Protein AF-A0A528AST8-F1 (afdb_monomer_lite)

pLDDT: mean 95.24, std 1.98, range [87.56, 98.25]

Structure (mmCIF, N/CA/C/O backbone):
data_AF-A0A528AST8-F1
#
_entry.id   AF-A0A528AST8-F1
#
loop_
_atom_site.group_PDB
_atom_site.id
_atom_site.type_symbol
_atom_site.label_atom_id
_atom_site.label_alt_id
_atom_site.label_comp_id
_atom_site.label_asym_id
_atom_site.label_entity_id
_atom_site.label_seq_id
_atom_site.pdbx_PDB_ins_code
_atom_site.Cartn_x
_atom_site.Cartn_y
_atom_site.Cartn_z
_atom_site.occupancy
_atom_site.B_iso_or_equiv
_atom_site.auth_seq_id
_atom_site.auth_comp_id
_atom_site.auth_asym_id
_atom_site.auth_atom_id
_atom_site.pdbx_PDB_mod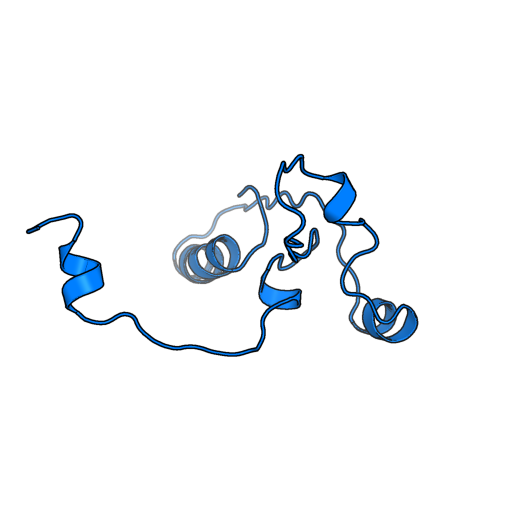el_num
ATOM 1 N N . VAL A 1 1 ? -12.081 5.626 2.998 1.00 95.94 1 VAL A N 1
ATOM 2 C CA . VAL A 1 1 ? -10.618 5.497 3.172 1.00 95.94 1 VAL A CA 1
ATOM 3 C C . VAL A 1 1 ? -9.998 5.506 1.794 1.00 95.94 1 VAL A C 1
ATOM 5 O O . VAL A 1 1 ? -10.523 4.823 0.925 1.00 95.94 1 VAL A O 1
ATOM 8 N N . ILE A 1 2 ? -8.985 6.340 1.575 1.00 97.56 2 ILE A N 1
ATOM 9 C CA . ILE A 1 2 ? -8.279 6.434 0.292 1.00 97.56 2 ILE A CA 1
ATOM 10 C C . ILE A 1 2 ? -6.983 5.640 0.432 1.00 97.56 2 ILE A C 1
ATOM 12 O O . ILE A 1 2 ? -6.242 5.858 1.389 1.00 97.56 2 ILE A O 1
ATOM 16 N N . GLY A 1 3 ? -6.754 4.707 -0.483 1.00 97.12 3 GLY A N 1
ATOM 17 C CA . GLY A 1 3 ? -5.695 3.713 -0.412 1.00 97.12 3 GLY A CA 1
ATOM 18 C C . GLY A 1 3 ? -6.040 2.547 0.515 1.00 97.12 3 GLY A C 1
ATOM 19 O O . GLY A 1 3 ? -6.616 2.711 1.594 1.00 97.12 3 GLY A O 1
ATOM 20 N N . SER A 1 4 ? -5.639 1.356 0.094 1.00 97.06 4 SER A N 1
ATOM 21 C CA . SER A 1 4 ? -5.818 0.081 0.794 1.00 97.06 4 SER A CA 1
ATOM 22 C C . SER A 1 4 ? -4.511 -0.483 1.368 1.00 97.06 4 SER A C 1
ATOM 24 O O . SER A 1 4 ? -4.463 -1.635 1.789 1.00 97.06 4 SER A O 1
ATOM 26 N N . GLY A 1 5 ? -3.460 0.343 1.410 1.00 95.50 5 GLY A N 1
ATOM 27 C CA . GLY A 1 5 ? -2.147 -0.010 1.946 1.00 95.50 5 GLY A CA 1
ATOM 28 C C . GLY A 1 5 ? -2.135 -0.348 3.441 1.00 95.50 5 GLY A C 1
ATOM 29 O O . GLY A 1 5 ? -3.139 -0.215 4.145 1.00 95.50 5 GLY A O 1
ATOM 30 N N . PHE A 1 6 ? -0.953 -0.711 3.950 1.00 93.44 6 PHE A N 1
ATOM 31 C CA . PHE A 1 6 ? -0.743 -1.163 5.333 1.00 93.44 6 PHE A CA 1
ATOM 32 C C . PHE A 1 6 ? -1.431 -0.292 6.398 1.00 93.44 6 PHE A C 1
ATOM 34 O O . PHE A 1 6 ? -2.179 -0.807 7.227 1.00 93.44 6 PHE A O 1
ATOM 41 N N . GLY A 1 7 ? -1.216 1.029 6.366 1.00 94.94 7 GLY A N 1
ATOM 42 C CA . GLY A 1 7 ? -1.799 1.950 7.348 1.00 94.94 7 GLY A CA 1
ATOM 43 C C . GLY A 1 7 ? -3.328 1.908 7.340 1.00 94.94 7 GLY A C 1
ATOM 44 O O . GLY A 1 7 ? -3.956 1.741 8.386 1.00 94.94 7 GLY A O 1
ATOM 45 N N . SER A 1 8 ? -3.926 1.992 6.150 1.00 96.50 8 SER A N 1
ATOM 46 C CA . SER A 1 8 ? -5.375 1.908 5.964 1.00 96.50 8 SER A CA 1
ATOM 47 C C . SER A 1 8 ? -5.936 0.599 6.502 1.00 96.50 8 SER A C 1
ATOM 49 O O . SER A 1 8 ? -6.876 0.628 7.294 1.00 96.50 8 SER A O 1
ATOM 51 N N . ALA A 1 9 ? -5.349 -0.537 6.115 1.00 94.81 9 ALA A N 1
ATOM 52 C CA . ALA A 1 9 ? -5.794 -1.857 6.546 1.00 94.81 9 ALA A CA 1
ATOM 53 C C . ALA A 1 9 ? -5.682 -2.032 8.071 1.00 94.81 9 ALA A C 1
ATOM 55 O O . ALA A 1 9 ? -6.626 -2.502 8.707 1.00 94.81 9 ALA A O 1
ATOM 56 N N . PHE A 1 10 ? -4.575 -1.581 8.669 1.00 95.69 10 PHE A N 1
ATOM 57 C CA . PHE A 1 10 ? -4.341 -1.633 10.112 1.00 95.69 10 PHE A CA 1
ATOM 58 C C . PHE A 1 10 ? -5.411 -0.868 10.903 1.00 95.69 10 PHE A C 1
ATOM 60 O O . PHE A 1 10 ? -6.054 -1.430 11.794 1.00 95.69 10 PHE A O 1
ATOM 67 N N . PHE A 1 11 ? -5.655 0.401 10.560 1.00 96.44 11 PHE A N 1
ATOM 68 C CA . PHE A 1 11 ? -6.655 1.206 11.266 1.00 96.44 11 PHE A CA 1
ATOM 69 C C . PHE A 1 11 ? -8.080 0.721 10.998 1.00 96.44 11 PHE A C 1
ATOM 71 O O . PHE A 1 11 ? -8.898 0.694 11.918 1.00 96.44 11 PHE A O 1
ATOM 78 N N . LEU A 1 12 ? -8.382 0.310 9.763 1.00 96.50 12 LEU A N 1
ATOM 79 C CA . LEU A 1 12 ? -9.695 -0.224 9.408 1.00 96.50 12 LEU A CA 1
ATOM 80 C C . LEU A 1 12 ? -10.019 -1.517 10.150 1.00 96.50 12 LEU A C 1
ATOM 82 O O . LEU A 1 12 ? -11.162 -1.678 10.573 1.00 96.50 12 LEU A O 1
ATOM 86 N N . HIS A 1 13 ? -9.040 -2.405 10.348 1.00 95.75 13 HIS A N 1
ATOM 87 C CA . HIS A 1 13 ? -9.232 -3.652 11.085 1.00 95.75 13 HIS A CA 1
ATOM 88 C C . HIS A 1 13 ? -9.748 -3.390 12.507 1.00 95.75 13 HIS A C 1
ATOM 90 O O . HIS A 1 13 ? -10.780 -3.926 12.917 1.00 95.75 13 HIS A O 1
ATOM 96 N N . GLU A 1 14 ? -9.071 -2.512 13.248 1.00 97.25 14 GLU A N 1
ATOM 97 C CA . GLU A 1 14 ? -9.484 -2.156 14.607 1.00 97.25 14 GLU A CA 1
ATOM 98 C C . GLU A 1 14 ? -10.747 -1.285 14.634 1.00 97.25 14 GLU A C 1
ATOM 100 O O . GLU A 1 14 ? -11.587 -1.437 15.523 1.00 97.25 14 GLU A O 1
ATOM 105 N N . PHE A 1 15 ? -10.934 -0.399 13.653 1.00 97.19 15 PHE A N 1
ATOM 106 C CA . PHE A 1 15 ? -12.141 0.420 13.553 1.00 97.19 15 PHE A CA 1
ATOM 107 C C . PHE A 1 15 ? -13.396 -0.435 13.331 1.00 97.19 15 PHE A C 1
ATOM 109 O O . PHE A 1 15 ? -14.385 -0.259 14.045 1.00 97.19 15 PHE A O 1
ATOM 116 N N . ALA A 1 16 ? -13.348 -1.392 12.398 1.00 95.94 16 ALA A N 1
ATOM 117 C CA . ALA A 1 16 ? -14.471 -2.270 12.067 1.00 95.94 16 ALA A CA 1
ATOM 118 C C . ALA A 1 16 ? -14.890 -3.163 13.247 1.00 95.94 16 ALA A C 1
ATOM 120 O O . ALA A 1 16 ? -16.075 -3.435 13.426 1.00 95.94 16 ALA A O 1
ATOM 121 N N . LYS A 1 17 ? -13.937 -3.562 14.100 1.00 96.50 17 LYS A N 1
ATOM 122 C CA . LYS A 1 17 ? -14.216 -4.282 15.354 1.00 96.50 17 LYS A CA 1
ATOM 123 C C . LYS A 1 17 ? -14.978 -3.440 16.378 1.00 96.50 17 LYS A C 1
ATOM 125 O O . LYS A 1 17 ? -15.764 -3.975 17.152 1.00 96.50 17 LYS A O 1
ATOM 130 N N . ARG A 1 18 ? -14.720 -2.130 16.422 1.00 97.38 18 ARG A N 1
ATOM 131 C CA . ARG A 1 18 ? -15.240 -1.226 17.465 1.00 97.38 18 ARG A CA 1
ATOM 132 C C . ARG A 1 18 ? -16.493 -0.470 17.041 1.00 97.38 18 ARG A C 1
ATOM 134 O O . ARG A 1 18 ? -17.200 0.065 17.893 1.00 97.38 18 ARG A O 1
ATOM 141 N N . ARG A 1 19 ? -16.747 -0.351 15.737 1.00 96.56 19 ARG A N 1
ATOM 142 C CA . ARG A 1 19 ? -17.817 0.480 15.178 1.00 96.56 19 ARG A CA 1
ATOM 143 C C . ARG A 1 19 ? -18.537 -0.267 14.062 1.00 96.56 19 ARG A C 1
ATOM 145 O O . ARG A 1 19 ? -17.931 -0.648 13.06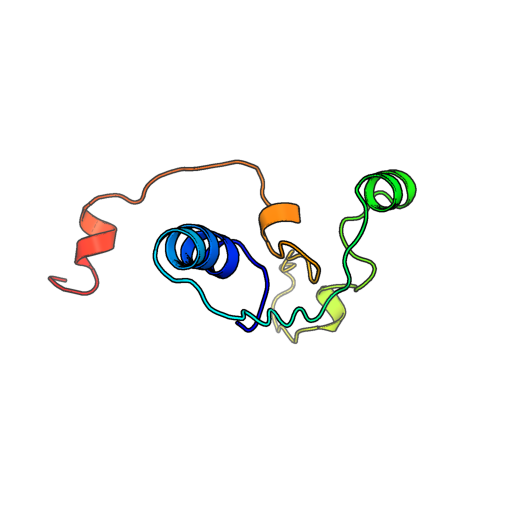7 1.00 96.56 19 ARG A O 1
ATOM 152 N N . LYS A 1 20 ? -19.862 -0.377 14.175 1.00 95.50 20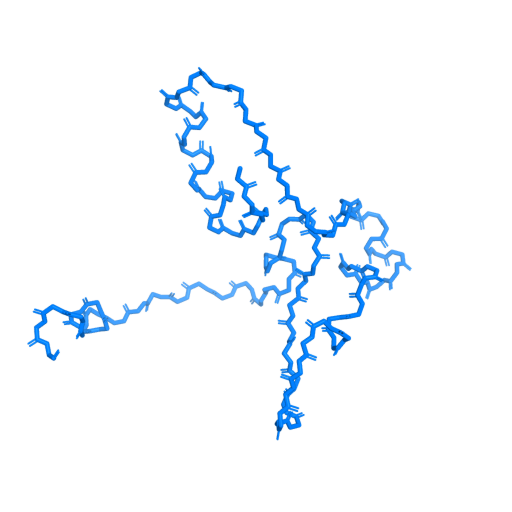 LYS A N 1
ATOM 153 C CA . LYS A 1 20 ? -20.716 -0.802 13.061 1.00 95.50 20 LYS A CA 1
ATOM 154 C C . LYS A 1 20 ? -20.934 0.390 12.130 1.00 95.50 20 LYS A C 1
ATOM 156 O O . LYS A 1 20 ? -21.749 1.262 12.416 1.00 95.50 20 LYS A O 1
ATOM 161 N N . ALA A 1 21 ? -20.181 0.438 11.039 1.00 95.75 21 ALA A N 1
ATOM 162 C CA . ALA A 1 21 ? -20.254 1.502 10.044 1.00 95.75 21 ALA A CA 1
ATOM 163 C C . ALA A 1 21 ? -20.167 0.925 8.628 1.00 95.75 21 ALA A C 1
ATOM 165 O O . ALA A 1 21 ? -19.592 -0.140 8.412 1.00 95.75 21 ALA A O 1
ATOM 166 N N . ARG A 1 22 ? -20.723 1.649 7.652 1.00 96.56 22 ARG A N 1
ATOM 167 C CA . ARG A 1 22 ? -20.483 1.372 6.232 1.00 96.56 22 ARG A CA 1
ATOM 168 C C . ARG A 1 22 ? -19.156 2.012 5.848 1.00 96.56 22 ARG A C 1
ATOM 170 O O . ARG A 1 22 ? -18.972 3.207 6.057 1.00 96.56 22 ARG A O 1
ATOM 177 N N . ILE A 1 23 ? -18.245 1.215 5.306 1.00 96.56 23 ILE A N 1
ATOM 178 C CA . ILE A 1 23 ? -16.887 1.647 4.979 1.00 96.56 23 ILE A CA 1
ATOM 179 C C . ILE A 1 23 ? -16.705 1.524 3.471 1.00 96.56 23 ILE A C 1
ATOM 181 O O . ILE A 1 23 ? -16.905 0.454 2.907 1.00 96.56 23 ILE A O 1
ATOM 185 N N . LEU A 1 24 ? -16.313 2.627 2.836 1.00 97.56 24 LEU A N 1
ATOM 186 C CA . LEU A 1 24 ? -15.849 2.647 1.454 1.00 97.56 24 LEU A CA 1
ATOM 187 C C . LEU A 1 24 ? -14.325 2.779 1.452 1.00 97.56 24 LEU A C 1
ATOM 189 O O . LEU A 1 24 ? -13.783 3.707 2.065 1.00 97.56 24 LEU A O 1
ATOM 193 N N . VAL A 1 25 ? -13.650 1.864 0.762 1.00 97.31 25 VAL A N 1
ATOM 194 C CA . VAL A 1 25 ? -12.215 1.934 0.474 1.00 97.31 25 VAL A CA 1
ATOM 195 C C . VAL A 1 25 ? -12.060 2.194 -1.017 1.00 97.31 25 VAL A C 1
ATOM 197 O O . VAL A 1 25 ? -12.648 1.477 -1.821 1.00 97.31 25 VAL A O 1
ATOM 200 N N . LEU A 1 26 ? -11.318 3.240 -1.370 1.00 98.06 26 LE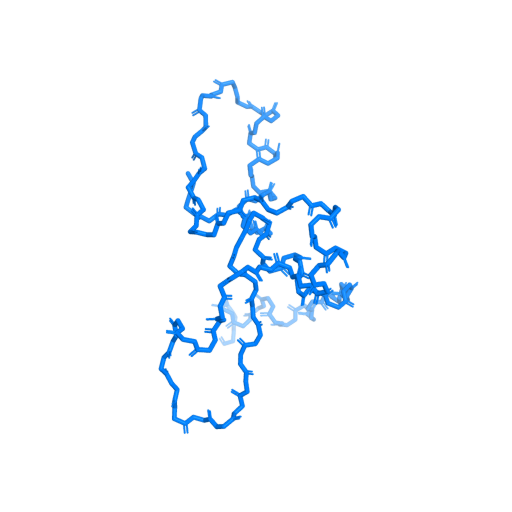U A N 1
ATOM 201 C CA . LEU A 1 26 ? -10.984 3.573 -2.751 1.00 98.06 26 LEU A CA 1
ATOM 202 C C . LEU A 1 26 ? -9.504 3.279 -2.958 1.00 98.06 26 LEU A C 1
ATOM 204 O O . LEU A 1 26 ? -8.670 3.870 -2.279 1.00 98.06 26 LEU A O 1
ATOM 208 N N . GLU A 1 27 ? -9.203 2.362 -3.866 1.00 97.56 27 GLU A N 1
ATOM 209 C CA . GLU A 1 27 ? -7.849 1.999 -4.280 1.00 97.56 27 GLU A CA 1
ATOM 210 C C . GLU A 1 27 ? -7.656 2.430 -5.733 1.00 97.56 27 GLU A C 1
ATOM 212 O O . GLU A 1 27 ? -8.606 2.374 -6.514 1.00 97.56 27 GLU A O 1
ATOM 217 N N . TRP A 1 28 ? -6.458 2.910 -6.074 1.00 96.38 28 TRP A N 1
ATOM 218 C CA . TRP A 1 28 ? -6.170 3.326 -7.444 1.00 96.38 28 TRP A CA 1
ATOM 219 C C . TRP A 1 28 ? -6.001 2.103 -8.345 1.00 96.38 28 TRP A C 1
ATOM 221 O O . TRP A 1 28 ? -6.598 2.036 -9.418 1.00 96.38 28 TRP A O 1
ATOM 231 N N . GLY A 1 29 ? -5.225 1.121 -7.889 1.00 95.94 29 GLY A N 1
ATOM 232 C CA . GLY A 1 29 ? -5.038 -0.123 -8.622 1.00 95.94 29 GLY A CA 1
ATOM 233 C C . GLY A 1 29 ? -6.190 -1.107 -8.438 1.00 95.94 29 GLY A C 1
ATOM 234 O O . GLY A 1 29 ? -7.103 -0.928 -7.629 1.00 95.94 29 GLY A O 1
ATOM 235 N N . ARG A 1 30 ? -6.129 -2.200 -9.192 1.00 95.62 30 ARG A N 1
ATOM 236 C CA . ARG A 1 30 ? -7.126 -3.270 -9.122 1.00 95.62 30 ARG A CA 1
ATOM 237 C C . ARG A 1 30 ? -6.839 -4.263 -7.993 1.00 95.62 30 ARG A C 1
ATOM 239 O O . ARG A 1 30 ? -5.771 -4.276 -7.378 1.00 95.62 30 ARG A O 1
ATOM 246 N N . HIS A 1 31 ? -7.811 -5.131 -7.731 1.00 96.50 31 HIS A N 1
ATOM 247 C CA . HIS A 1 31 ? -7.584 -6.340 -6.948 1.00 96.50 31 HIS A CA 1
ATOM 248 C C . HIS A 1 31 ? -7.050 -7.436 -7.871 1.00 96.50 31 HIS A C 1
ATOM 250 O O . HIS A 1 31 ? -7.793 -7.985 -8.680 1.00 96.50 31 HIS A O 1
ATOM 256 N N . ASN A 1 32 ? -5.766 -7.746 -7.723 1.00 96.25 32 ASN A N 1
ATOM 257 C CA . ASN A 1 32 ? -5.137 -8.894 -8.360 1.00 96.25 32 ASN A CA 1
ATOM 258 C C . ASN A 1 32 ? -5.283 -10.130 -7.488 1.00 96.25 32 ASN A C 1
ATOM 260 O O . ASN A 1 32 ? -4.867 -10.116 -6.331 1.00 96.25 32 ASN A O 1
ATOM 264 N N . THR A 1 33 ? -5.877 -11.188 -8.039 1.00 96.00 33 THR A N 1
ATOM 265 C CA . THR A 1 33 ? -5.900 -12.487 -7.369 1.00 96.00 33 THR A CA 1
ATOM 266 C C . THR A 1 33 ? -4.482 -13.031 -7.273 1.00 96.00 33 THR A C 1
ATOM 268 O O . THR A 1 33 ? -3.631 -12.734 -8.109 1.00 96.00 33 THR A O 1
ATOM 271 N N . HIS A 1 34 ? -4.232 -13.865 -6.267 1.00 94.81 34 HIS A N 1
ATOM 272 C CA . HIS A 1 34 ? -2.924 -14.494 -6.114 1.00 94.81 34 HIS A CA 1
ATOM 273 C C . HIS A 1 34 ? -2.544 -15.348 -7.335 1.00 94.81 34 HIS A C 1
ATOM 275 O O . HIS A 1 34 ? -1.405 -15.304 -7.774 1.00 94.81 34 HIS A O 1
ATOM 281 N N . GLU A 1 35 ? -3.511 -16.051 -7.933 1.00 98.06 35 GLU A N 1
ATOM 282 C CA . GLU A 1 35 ? -3.331 -16.785 -9.195 1.00 98.06 35 GLU A CA 1
ATOM 283 C C . GLU A 1 35 ? -2.827 -15.873 -10.320 1.00 98.06 35 GLU A C 1
ATOM 285 O O . GLU A 1 35 ? -1.798 -16.160 -10.920 1.00 98.06 35 GLU A O 1
ATOM 290 N N . TRP A 1 36 ? -3.472 -14.719 -10.532 1.00 97.50 36 TRP A N 1
ATOM 291 C CA . TRP A 1 36 ? -3.022 -13.761 -11.541 1.00 97.50 36 TRP A CA 1
ATOM 292 C C . TRP A 1 36 ? -1.598 -13.266 -11.264 1.00 97.50 36 TRP A C 1
ATOM 294 O O . TRP A 1 36 ? -0.814 -13.112 -12.194 1.00 97.50 36 TRP A O 1
ATOM 304 N N . GLN A 1 37 ? -1.258 -13.025 -9.993 1.00 96.31 37 GLN A N 1
ATOM 305 C CA . GLN A 1 37 ? 0.082 -12.562 -9.624 1.00 96.31 37 GLN A CA 1
ATOM 306 C C . GLN A 1 37 ? 1.156 -13.598 -9.958 1.00 96.31 37 GLN A C 1
ATOM 308 O O . GLN A 1 37 ? 2.216 -13.232 -10.457 1.00 96.31 37 GLN A O 1
ATOM 313 N N . LEU A 1 38 ? 0.874 -14.881 -9.708 1.00 96.81 38 LEU A N 1
ATOM 314 C CA . LEU A 1 38 ? 1.770 -15.986 -10.047 1.00 96.81 38 LEU A CA 1
ATOM 315 C C . LEU A 1 38 ? 1.906 -16.156 -11.565 1.00 96.81 38 LEU A C 1
ATOM 317 O O . LEU A 1 38 ? 3.016 -16.343 -12.053 1.00 96.81 38 LEU A O 1
ATOM 321 N N . ASP A 1 39 ? 0.803 -16.045 -12.309 1.00 98.25 39 ASP A N 1
ATOM 322 C CA . ASP A 1 39 ? 0.803 -16.184 -13.769 1.00 98.25 39 ASP A CA 1
ATOM 323 C C . ASP A 1 39 ? 1.546 -15.046 -14.478 1.00 98.25 39 ASP A C 1
ATOM 325 O O . ASP A 1 39 ? 2.137 -15.253 -15.536 1.00 98.25 39 ASP A O 1
ATOM 329 N N . GLN A 1 40 ? 1.475 -13.826 -13.939 1.00 96.69 40 GLN A N 1
ATOM 330 C CA . GLN A 1 40 ? 2.146 -12.656 -14.513 1.00 96.69 40 GLN A CA 1
ATOM 331 C C . GLN A 1 40 ? 3.539 -12.398 -13.941 1.00 96.69 40 GLN A C 1
ATOM 333 O O . GLN A 1 40 ? 4.226 -11.513 -14.446 1.00 96.69 40 GLN A O 1
ATOM 338 N N . ASP A 1 41 ? 3.931 -13.120 -12.889 1.00 96.06 41 ASP A N 1
ATOM 339 C CA . ASP A 1 41 ? 5.123 -12.825 -12.086 1.00 96.06 41 ASP A CA 1
ATOM 340 C C . ASP A 1 41 ? 5.169 -11.347 -11.635 1.00 96.06 41 ASP A C 1
ATOM 342 O O . ASP A 1 41 ? 6.195 -10.669 -11.684 1.00 96.06 41 ASP A O 1
ATOM 346 N N . ALA A 1 42 ? 4.006 -10.807 -11.247 1.00 95.31 42 ALA A N 1
ATOM 347 C CA . ALA A 1 42 ? 3.827 -9.388 -10.944 1.00 95.31 42 ALA A CA 1
ATOM 348 C C . ALA A 1 42 ? 2.713 -9.142 -9.917 1.00 95.31 42 ALA A C 1
ATOM 350 O O . ALA A 1 42 ? 1.706 -9.842 -9.869 1.00 95.31 42 ALA A O 1
ATOM 351 N N . ASN A 1 43 ? 2.841 -8.079 -9.116 1.00 95.31 43 ASN A N 1
ATOM 352 C CA . ASN A 1 43 ? 1.823 -7.710 -8.119 1.00 95.31 43 ASN A CA 1
ATOM 353 C C . ASN A 1 43 ? 0.747 -6.750 -8.655 1.00 95.31 43 ASN A C 1
ATOM 355 O O . ASN A 1 43 ? -0.352 -6.651 -8.095 1.00 95.31 43 ASN A O 1
ATOM 359 N N . THR A 1 44 ? 1.059 -6.025 -9.727 1.00 95.69 44 THR A N 1
ATOM 360 C CA . THR A 1 44 ? 0.191 -5.036 -10.367 1.00 95.69 44 THR A CA 1
ATOM 361 C C . THR A 1 44 ? 0.397 -5.028 -11.875 1.00 95.69 44 THR A C 1
ATOM 363 O O . THR A 1 44 ? 1.444 -5.442 -12.360 1.00 95.69 44 THR A O 1
ATOM 366 N N . ASP A 1 45 ? -0.626 -4.601 -12.609 1.00 94.81 45 ASP A N 1
ATOM 367 C CA . ASP A 1 45 ? -0.588 -4.334 -14.047 1.00 94.81 45 ASP A CA 1
ATOM 368 C C . ASP A 1 45 ? -0.258 -2.866 -14.368 1.00 94.81 45 ASP A C 1
ATOM 370 O O . ASP A 1 45 ? -0.246 -2.475 -15.534 1.00 94.81 45 ASP A O 1
ATOM 374 N N . ILE A 1 46 ? -0.003 -2.048 -13.343 1.00 95.62 46 ILE A N 1
ATOM 375 C CA . ILE A 1 46 ? 0.394 -0.647 -13.476 1.00 95.62 46 ILE A CA 1
ATOM 376 C C . ILE A 1 46 ? 1.901 -0.544 -13.264 1.00 95.62 46 ILE A C 1
ATOM 378 O O . ILE A 1 46 ? 2.388 -0.863 -12.184 1.00 95.62 46 ILE A O 1
ATOM 382 N N . ASP A 1 47 ? 2.606 -0.036 -14.271 1.00 93.94 47 ASP A N 1
ATOM 383 C CA . ASP A 1 47 ? 4.026 0.305 -14.175 1.00 93.94 47 ASP A CA 1
ATOM 384 C C . ASP A 1 47 ? 4.219 1.520 -13.255 1.00 93.94 47 ASP A C 1
ATOM 386 O O . ASP A 1 47 ? 3.824 2.645 -13.595 1.00 93.94 47 ASP A O 1
ATOM 390 N N . GLU A 1 48 ? 4.815 1.299 -12.081 1.00 92.50 48 GLU A N 1
ATOM 391 C CA . GLU A 1 48 ? 5.027 2.330 -11.073 1.00 92.50 48 GLU A CA 1
ATOM 392 C C . GLU A 1 48 ? 5.899 3.486 -11.574 1.00 92.50 48 GLU A C 1
ATOM 394 O O . GLU A 1 48 ? 5.629 4.637 -11.218 1.00 92.50 48 GLU A O 1
ATOM 399 N N . GLU A 1 49 ? 6.860 3.230 -12.466 1.00 93.50 49 GLU A N 1
ATOM 400 C CA . GLU A 1 49 ? 7.788 4.238 -12.996 1.00 93.50 49 GLU A CA 1
ATOM 401 C C . GLU A 1 49 ? 7.064 5.292 -13.846 1.00 93.50 49 GLU A C 1
ATOM 403 O O . GLU A 1 49 ? 7.507 6.435 -13.967 1.00 93.50 49 GLU A O 1
ATOM 408 N N . THR A 1 50 ? 5.881 4.961 -14.372 1.00 95.00 50 THR A N 1
ATOM 409 C CA . THR A 1 50 ? 5.045 5.909 -15.126 1.00 95.00 50 THR A CA 1
ATOM 410 C C . THR A 1 50 ? 4.232 6.853 -14.236 1.00 95.00 50 THR A C 1
ATOM 412 O O . THR A 1 50 ? 3.616 7.802 -14.730 1.00 95.00 50 THR A O 1
ATOM 415 N N . THR A 1 51 ? 4.207 6.612 -12.922 1.00 95.31 51 THR A N 1
ATOM 416 C CA . THR A 1 51 ? 3.273 7.278 -11.998 1.00 95.31 51 THR A CA 1
ATOM 417 C C . THR A 1 51 ? 3.889 8.403 -11.174 1.00 95.31 51 THR A C 1
ATOM 419 O O . THR A 1 51 ? 3.180 9.097 -10.441 1.00 95.31 51 THR A O 1
ATOM 422 N N . TYR A 1 52 ? 5.189 8.649 -11.331 1.00 94.56 52 TYR A N 1
ATOM 423 C CA . TYR A 1 52 ? 5.891 9.747 -10.683 1.00 94.56 52 TYR A CA 1
ATOM 424 C C . TYR A 1 52 ? 6.921 10.387 -11.621 1.00 94.56 52 TYR A C 1
ATOM 426 O O . TYR A 1 52 ? 7.213 9.893 -12.705 1.00 94.56 52 TYR A O 1
ATOM 434 N N . LYS A 1 53 ? 7.449 11.548 -11.222 1.00 95.19 53 LYS A N 1
ATOM 435 C CA . LYS A 1 53 ? 8.592 12.190 -11.883 1.00 95.19 53 LYS A CA 1
ATOM 436 C C . LYS A 1 53 ? 9.728 12.305 -10.879 1.00 95.19 53 LYS A C 1
ATOM 438 O O . LYS A 1 53 ? 9.505 12.754 -9.757 1.00 95.19 53 LYS A O 1
ATOM 443 N N . THR A 1 54 ? 10.936 11.937 -11.288 1.00 93.81 54 THR A N 1
ATOM 444 C CA . THR A 1 54 ? 12.148 11.997 -10.464 1.00 93.81 54 THR A CA 1
ATOM 445 C C . THR A 1 54 ? 13.318 12.549 -11.277 1.00 93.81 54 THR A C 1
ATOM 447 O O . THR A 1 54 ? 13.377 12.361 -12.487 1.00 93.81 54 THR A O 1
ATOM 450 N N . ASN A 1 55 ? 14.248 13.230 -10.602 1.00 95.56 55 ASN A N 1
ATOM 451 C CA . ASN A 1 55 ? 15.549 13.627 -11.161 1.00 95.56 55 ASN A CA 1
ATOM 452 C C . ASN A 1 55 ? 16.677 12.676 -10.709 1.00 95.56 55 ASN A C 1
ATOM 454 O O . ASN A 1 55 ? 17.853 13.001 -10.840 1.00 95.56 55 ASN A O 1
ATOM 458 N N . SER A 1 56 ? 16.326 11.555 -10.078 1.00 94.69 56 SER A N 1
ATOM 459 C CA . SER A 1 56 ? 17.252 10.533 -9.596 1.00 94.69 56 SER A CA 1
ATOM 460 C C . SER A 1 56 ? 17.052 9.252 -10.391 1.00 94.69 56 SER A C 1
ATOM 462 O O . SER A 1 56 ? 15.912 8.841 -10.578 1.00 94.69 56 SER A O 1
ATOM 464 N N . ASP A 1 57 ? 18.152 8.589 -10.750 1.00 94.12 57 ASP A N 1
ATOM 465 C CA . ASP A 1 57 ? 18.143 7.278 -11.421 1.00 94.12 57 ASP A CA 1
ATOM 466 C C . ASP A 1 57 ? 17.763 6.119 -10.482 1.00 94.12 57 ASP A C 1
ATOM 468 O O . ASP A 1 57 ? 17.720 4.959 -10.887 1.00 94.12 57 ASP A O 1
ATOM 472 N N . LYS A 1 58 ? 17.541 6.405 -9.192 1.00 94.06 58 LYS A N 1
ATOM 473 C CA . LYS A 1 58 ? 17.133 5.395 -8.219 1.00 94.06 58 LYS A CA 1
ATOM 474 C C . LYS A 1 58 ? 15.658 5.031 -8.456 1.00 94.06 58 LYS A C 1
ATOM 476 O O . LYS A 1 58 ? 14.818 5.921 -8.297 1.00 94.06 58 LYS A O 1
ATOM 481 N N . PRO A 1 59 ? 15.334 3.747 -8.699 1.00 90.94 59 PRO A N 1
ATOM 482 C CA . PRO A 1 59 ? 13.950 3.315 -8.843 1.00 90.94 59 PRO A CA 1
ATOM 483 C C . PRO A 1 59 ? 13.197 3.423 -7.514 1.00 90.94 59 PRO A C 1
ATOM 485 O O . PRO A 1 59 ? 13.764 3.206 -6.430 1.00 90.94 59 PRO A O 1
ATOM 488 N N . TRP A 1 60 ? 11.904 3.720 -7.599 1.00 91.81 60 TRP A N 1
ATOM 489 C CA . TRP A 1 60 ? 10.986 3.721 -6.464 1.00 91.81 60 TRP A CA 1
ATOM 490 C C . TRP A 1 60 ? 9.967 2.607 -6.631 1.00 91.81 60 TRP A C 1
ATOM 492 O O . TRP A 1 60 ? 8.894 2.806 -7.183 1.00 91.81 60 TRP A O 1
ATOM 502 N N . ASN A 1 61 ? 10.293 1.440 -6.083 1.00 90.62 61 ASN A N 1
ATOM 503 C CA . ASN A 1 61 ? 9.382 0.305 -6.102 1.00 90.62 61 ASN A CA 1
ATOM 504 C C . ASN A 1 61 ? 8.231 0.515 -5.106 1.00 90.62 61 ASN A C 1
ATOM 506 O O . ASN A 1 61 ? 8.448 0.632 -3.892 1.00 90.62 61 ASN A O 1
ATOM 510 N N . TYR A 1 62 ? 7.008 0.529 -5.625 1.00 94.00 62 TYR A N 1
ATOM 511 C CA . TYR A 1 62 ? 5.782 0.422 -4.851 1.00 94.00 62 TYR A CA 1
ATOM 512 C C . TYR A 1 62 ? 4.679 -0.214 -5.694 1.00 94.00 62 TYR A C 1
ATOM 514 O O . TYR A 1 62 ? 4.543 0.046 -6.881 1.00 94.00 62 TYR A O 1
ATOM 522 N N . THR A 1 63 ? 3.827 -1.020 -5.065 1.00 95.75 63 THR A N 1
ATOM 523 C CA . THR A 1 63 ? 2.676 -1.614 -5.755 1.00 95.75 63 THR A CA 1
ATOM 524 C C . THR A 1 63 ? 1.462 -0.688 -5.712 1.00 95.75 63 THR A C 1
ATOM 526 O O . THR A 1 63 ? 1.002 -0.313 -4.630 1.00 95.75 63 THR A O 1
ATOM 529 N N . ILE A 1 64 ? 0.887 -0.397 -6.881 1.00 96.44 64 ILE A N 1
ATOM 530 C CA . ILE A 1 64 ? -0.432 0.236 -7.019 1.00 96.44 64 ILE A CA 1
ATOM 531 C C . ILE A 1 64 ? -1.479 -0.868 -7.205 1.00 96.44 64 ILE A C 1
ATOM 533 O O . ILE A 1 64 ? -1.575 -1.471 -8.269 1.00 96.44 64 ILE A O 1
ATOM 537 N N . GLY A 1 65 ? -2.260 -1.170 -6.169 1.00 96.00 65 GLY A N 1
ATOM 538 C CA . GLY A 1 65 ? -3.200 -2.296 -6.158 1.00 96.00 65 GLY A CA 1
ATOM 539 C C . GLY A 1 65 ? -3.744 -2.573 -4.762 1.00 96.00 65 GLY A C 1
ATOM 540 O O . GLY A 1 65 ? -3.274 -1.988 -3.785 1.00 96.00 65 GLY A O 1
ATOM 541 N N . LEU A 1 66 ? -4.730 -3.470 -4.649 1.00 96.50 66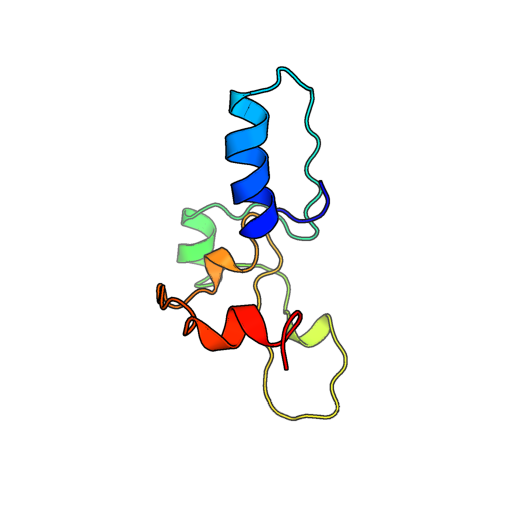 LEU A N 1
ATOM 542 C CA . LEU A 1 66 ? -5.288 -3.847 -3.344 1.00 96.50 66 LEU A CA 1
ATOM 543 C C . LEU A 1 66 ? -4.177 -4.357 -2.403 1.00 96.50 66 LEU A C 1
ATOM 545 O O . LEU A 1 66 ? -3.464 -5.299 -2.737 1.00 96.50 66 LEU A O 1
ATOM 549 N N . GLY A 1 67 ? -4.036 -3.734 -1.229 1.00 94.75 67 GLY A N 1
ATOM 550 C CA . GLY A 1 67 ? -2.966 -4.006 -0.253 1.00 94.75 67 GLY A CA 1
ATOM 551 C C . GLY A 1 67 ? -1.750 -3.076 -0.378 1.00 94.75 67 GLY A C 1
ATOM 552 O O . GLY A 1 67 ? -0.999 -2.890 0.583 1.00 94.75 67 GLY A O 1
ATOM 553 N N . GLY A 1 68 ? -1.590 -2.400 -1.519 1.00 95.19 68 GLY A N 1
ATOM 554 C CA . GLY A 1 68 ? -0.521 -1.437 -1.773 1.00 95.19 68 GLY A CA 1
ATOM 555 C C . GLY A 1 68 ? 0.864 -1.996 -1.440 1.00 95.19 68 GLY A C 1
ATOM 556 O O . GLY A 1 68 ? 1.208 -3.117 -1.810 1.00 95.19 68 GLY A O 1
ATOM 557 N N . GLY A 1 69 ? 1.642 -1.233 -0.666 1.00 93.00 69 GLY A N 1
ATOM 558 C CA . GLY A 1 69 ? 3.016 -1.585 -0.298 1.00 93.00 69 GLY A CA 1
ATOM 559 C C . GLY A 1 69 ? 3.203 -2.907 0.461 1.00 93.00 69 GLY A C 1
ATOM 560 O O . GLY A 1 69 ? 4.336 -3.356 0.592 1.00 93.00 69 GLY A O 1
ATOM 561 N N . THR A 1 70 ? 2.140 -3.565 0.945 1.00 92.00 70 THR A N 1
ATOM 562 C CA . THR A 1 70 ? 2.276 -4.911 1.534 1.00 92.00 70 THR A CA 1
ATOM 563 C C . THR A 1 70 ? 2.671 -5.962 0.500 1.00 92.00 70 THR A C 1
ATOM 565 O O . THR A 1 70 ? 3.249 -6.974 0.877 1.00 92.00 70 THR A O 1
ATOM 568 N N . ASN A 1 71 ? 2.382 -5.721 -0.782 1.00 93.69 71 ASN A N 1
ATOM 569 C CA . ASN A 1 71 ? 2.694 -6.647 -1.872 1.00 93.69 71 ASN A CA 1
ATOM 570 C C . ASN A 1 71 ? 4.153 -6.532 -2.358 1.00 93.69 71 ASN A C 1
ATOM 572 O O . ASN A 1 71 ? 4.669 -7.469 -2.952 1.00 93.69 71 ASN A O 1
ATOM 576 N N . CYS A 1 72 ? 4.849 -5.426 -2.072 1.00 92.38 72 CYS A N 1
ATOM 577 C CA . CYS A 1 72 ? 6.257 -5.204 -2.445 1.00 92.38 72 CYS A CA 1
ATOM 578 C C . CYS A 1 72 ? 7.195 -5.136 -1.225 1.00 92.38 72 CYS A C 1
ATOM 580 O O . CYS A 1 72 ? 8.265 -4.529 -1.270 1.00 92.38 72 CYS A O 1
ATOM 582 N N . TRP A 1 73 ? 6.775 -5.714 -0.099 1.00 90.06 73 TRP A N 1
ATOM 583 C CA . TRP A 1 73 ? 7.509 -5.670 1.159 1.00 90.06 73 TRP A CA 1
ATOM 584 C C . TRP A 1 73 ? 8.434 -6.881 1.330 1.00 90.06 73 TRP A C 1
ATOM 586 O O . TRP A 1 73 ? 8.009 -8.025 1.214 1.00 90.06 73 TRP A O 1
ATOM 596 N N . PHE A 1 74 ? 9.684 -6.639 1.732 1.00 91.56 74 PHE A N 1
ATOM 597 C CA . PHE A 1 74 ? 10.684 -7.680 2.028 1.00 91.56 74 PHE A CA 1
ATOM 598 C C . PHE A 1 74 ? 10.499 -8.385 3.389 1.00 91.56 74 PHE A C 1
ATOM 600 O O . PHE A 1 74 ? 11.455 -8.922 3.944 1.00 91.56 74 PHE A O 1
ATOM 607 N N . ALA A 1 75 ? 9.301 -8.352 3.976 1.00 91.38 75 ALA A N 1
ATOM 608 C CA . ALA A 1 75 ? 8.956 -9.004 5.248 1.00 91.38 75 ALA A CA 1
ATOM 609 C C . ALA A 1 75 ? 9.768 -8.577 6.500 1.00 91.38 75 ALA A C 1
ATOM 611 O O . ALA A 1 75 ? 9.613 -9.157 7.575 1.00 91.38 75 ALA A O 1
ATOM 612 N N . GLN A 1 76 ? 10.611 -7.543 6.416 1.00 93.69 76 GLN A N 1
ATOM 613 C CA . GLN A 1 76 ? 11.387 -7.053 7.559 1.00 93.69 76 GLN A CA 1
ATOM 614 C C . GLN A 1 76 ? 10.547 -6.160 8.484 1.00 93.69 76 GLN A C 1
ATOM 616 O O . GLN A 1 76 ? 9.977 -5.162 8.039 1.00 93.69 76 GLN A O 1
ATOM 621 N N . THR A 1 77 ? 10.525 -6.476 9.785 1.00 94.00 77 THR A N 1
ATOM 622 C CA . THR A 1 77 ? 9.784 -5.731 10.826 1.00 94.00 77 THR A CA 1
ATOM 623 C C . THR A 1 77 ? 10.679 -5.173 11.954 1.00 94.00 77 THR A C 1
ATOM 625 O O . THR A 1 77 ? 10.437 -5.474 13.131 1.00 94.00 77 THR A O 1
ATOM 628 N N . PRO A 1 78 ? 11.740 -4.394 11.669 1.00 96.19 78 PRO A N 1
ATOM 629 C CA . PRO A 1 78 ? 12.507 -3.744 12.727 1.00 96.19 78 PRO A CA 1
ATOM 630 C C . PRO A 1 78 ? 11.660 -2.674 13.432 1.00 96.19 78 PRO A C 1
ATOM 632 O O . PRO A 1 78 ? 10.745 -2.088 12.852 1.00 96.19 78 PRO A O 1
ATOM 635 N N . ARG A 1 79 ? 11.980 -2.398 14.697 1.00 96.25 79 ARG A N 1
ATOM 636 C CA . ARG A 1 79 ? 11.425 -1.253 15.430 1.00 96.25 79 ARG A CA 1
ATOM 637 C C . ARG A 1 79 ? 12.461 -0.141 15.477 1.00 96.25 79 ARG A C 1
ATOM 639 O O . ARG A 1 79 ? 13.650 -0.419 15.604 1.00 96.25 79 ARG A O 1
ATOM 646 N N . PHE A 1 80 ? 11.993 1.100 15.414 1.00 95.94 80 PHE A N 1
ATOM 647 C CA . PHE A 1 80 ? 12.847 2.264 15.613 1.00 95.94 80 PHE A CA 1
ATOM 648 C C . PHE A 1 80 ? 13.463 2.289 17.016 1.00 95.94 80 PHE A C 1
ATOM 650 O O . PHE A 1 80 ? 12.903 1.743 17.974 1.00 95.94 80 PHE A O 1
ATOM 657 N N . HIS A 1 81 ? 14.611 2.950 17.137 1.00 97.12 81 HIS A N 1
ATOM 658 C CA . HIS A 1 81 ? 15.243 3.201 18.421 1.00 97.12 81 HIS A CA 1
ATOM 65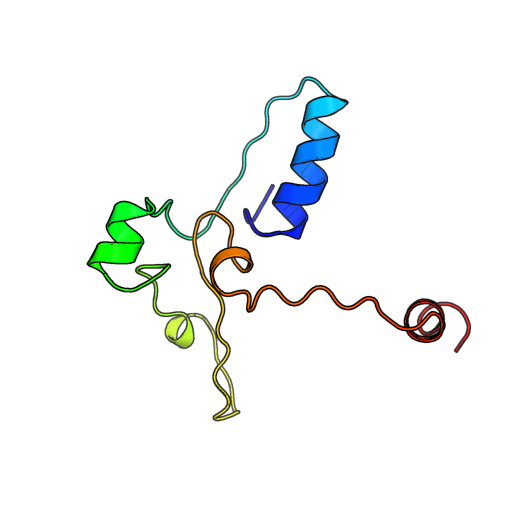9 C C . HIS A 1 81 ? 14.381 4.194 19.226 1.00 97.12 81 HIS A C 1
ATOM 661 O O . HIS A 1 81 ? 13.784 5.101 18.643 1.00 97.12 81 HIS A O 1
ATOM 667 N N . PRO A 1 82 ? 14.321 4.108 20.570 1.00 96.06 82 PRO A N 1
ATOM 668 C CA . PRO A 1 82 ? 13.540 5.046 21.382 1.00 96.06 82 PRO A CA 1
ATOM 669 C C . PRO A 1 82 ? 13.816 6.535 21.101 1.00 96.06 82 PRO A C 1
ATOM 671 O O . PRO A 1 82 ? 12.924 7.364 21.259 1.00 96.06 82 PRO A O 1
ATOM 674 N N . ASN A 1 83 ? 15.030 6.889 20.666 1.00 96.94 83 ASN A N 1
ATOM 675 C CA . ASN A 1 83 ? 15.383 8.273 20.311 1.00 96.94 83 ASN A CA 1
ATOM 676 C C . ASN A 1 83 ? 14.687 8.770 19.044 1.00 96.94 83 ASN A C 1
ATOM 678 O O . ASN A 1 83 ? 14.364 9.953 18.985 1.00 96.94 83 ASN A O 1
ATOM 682 N N . ASP A 1 84 ? 14.403 7.892 18.085 1.00 96.44 84 ASP A N 1
ATOM 683 C CA . ASP A 1 84 ? 13.743 8.273 16.834 1.00 96.44 84 ASP A CA 1
ATOM 684 C C . ASP A 1 84 ? 12.330 8.807 17.118 1.00 96.44 84 ASP A C 1
ATOM 686 O O . ASP A 1 84 ? 11.888 9.789 16.526 1.00 96.44 84 ASP A O 1
ATOM 690 N N . PHE A 1 85 ? 11.646 8.242 18.119 1.00 95.62 85 PHE A N 1
ATOM 691 C CA . PHE A 1 85 ? 10.341 8.730 18.579 1.00 95.62 85 PHE A CA 1
ATOM 692 C C . PHE A 1 85 ? 10.419 10.066 19.329 1.00 95.62 85 PHE A C 1
ATOM 694 O O . PHE A 1 85 ? 9.422 10.785 19.405 1.00 95.62 85 PHE A O 1
ATOM 701 N N . ARG A 1 86 ? 11.586 10.409 19.889 1.00 97.19 86 ARG A N 1
ATOM 702 C CA . ARG A 1 86 ? 11.803 11.657 20.637 1.00 97.19 86 ARG A CA 1
ATOM 703 C C . ARG A 1 86 ? 12.199 12.830 19.744 1.00 97.19 86 ARG A C 1
ATOM 705 O O . ARG A 1 86 ? 12.081 13.965 20.196 1.00 97.19 86 ARG A O 1
ATOM 712 N N . LEU A 1 87 ? 12.597 12.580 18.493 1.00 96.12 87 LEU A N 1
ATOM 713 C CA . LEU A 1 87 ? 13.054 13.611 17.555 1.00 96.12 87 LEU A CA 1
ATOM 714 C C . LEU A 1 87 ? 12.011 14.708 17.309 1.00 96.12 87 LEU A C 1
ATOM 716 O O . LEU A 1 87 ? 12.362 15.854 17.114 1.00 96.12 87 LEU A O 1
ATOM 720 N N . LYS A 1 88 ? 10.715 14.384 17.341 1.00 90.69 88 LYS A N 1
ATOM 721 C CA . LYS A 1 88 ? 9.663 15.396 17.155 1.00 90.69 88 LYS A CA 1
ATOM 722 C C . LYS A 1 88 ? 9.401 16.239 18.412 1.00 90.69 88 LYS A C 1
ATOM 724 O O . LYS A 1 88 ? 8.854 17.332 18.306 1.00 90.69 88 LYS A O 1
ATOM 729 N N . SER A 1 89 ? 9.669 15.697 19.600 1.00 94.12 89 SER A N 1
ATOM 730 C CA . SER A 1 89 ? 9.161 16.245 20.866 1.00 94.12 89 SER A CA 1
ATOM 731 C C . SER A 1 89 ? 10.231 16.804 21.800 1.00 94.12 89 SER A C 1
ATOM 733 O O . SER A 1 89 ? 9.881 17.570 22.692 1.00 94.12 89 SER A O 1
ATOM 735 N N . LEU A 1 90 ? 11.489 16.373 21.668 1.00 94.12 90 LEU A N 1
ATOM 736 C CA . LEU A 1 90 ? 12.568 16.696 22.611 1.00 94.12 90 LEU A CA 1
ATOM 737 C C . LEU A 1 90 ? 13.825 17.276 21.949 1.00 94.12 90 LEU A C 1
ATOM 739 O O . LEU A 1 90 ? 14.534 18.028 22.615 1.00 94.12 90 LEU A O 1
ATOM 743 N N . TYR A 1 91 ? 14.121 16.901 20.703 1.00 87.56 91 TYR A N 1
ATOM 744 C CA . TYR A 1 91 ? 15.353 17.269 19.996 1.00 87.56 91 TYR A CA 1
ATOM 745 C C . TYR A 1 91 ? 15.069 18.157 18.789 1.00 87.56 91 TYR A C 1
ATOM 747 O O . TYR A 1 91 ? 13.931 18.091 18.276 1.00 87.56 91 TYR A O 1
#

Foldseek 3Di:
DEAQADVNVVVVVVCVVVDDDDDDYHFPFEADDPVNCVVVVHDGPDDPVVVDDDPDPDDDDWDRYRHIRVSVDPPDDDDDDPVVVCVVPPD

Radius of gyration: 16.78 Å; chains: 1; bounding box: 39×34×38 Å

Sequence (91 aa):
VIGSGFGSAFFLHEFAKRRKARILVLEWGRHNTHEWQLDQDANTDIDEETTYKTNSDKPWNYTIGLGGGTNCWFAQTPRFHPNDFRLKSLY

Secondary structure (DSSP, 8-state):
-B--SHHHHHHHHHHHHH-------B-SS----HHHHHHHT-S-SS-GGGG---SSSS------STTGGGTT-----PPPPHHHHHTTTT-